Protein 3WVT (pdb70)

Structure (mmCIF, N/CA/C/O backbone):
data_3WVT
#
_entry.id   3WVT
#
_cell.length_a   81.139
_cell.length_b   81.139
_cell.length_c   42.274
_cell.angle_alpha   90.00
_cell.angle_beta   90.00
_cell.angle_gamma   90.00
#
_symmetry.space_group_name_H-M   'P 42 21 2'
#
loop_
_entity.id
_entity.type
_entity.pdbx_description
1 polymer ELR1
2 water water
#
loop_
_atom_site.group_PDB
_atom_site.id
_atom_site.type_symbol
_atom_site.label_atom_id
_atom_site.label_alt_id
_atom_site.label_comp_id
_atom_site.label_asym_id
_atom_site.label_entity_id
_atom_site.label_seq_id
_atom_site.pdbx_PDB_ins_code
_atom_site.Cartn_x
_atom_site.Cartn_y
_atom_site.Cartn_z
_atom_site.occupancy
_atom_site.B_iso_or_equiv
_atom_site.auth_seq_id
_atom_site.auth_comp_id
_atom_site.auth_asym_id
_atom_site.auth_atom_id
_atom_site.pdbx_PDB_model_num
ATOM 1 N N . PRO A 1 5 ? 11.702 -15.223 15.792 1.00 58.43 40 PRO A N 1
ATOM 2 C CA . PRO A 1 5 ? 12.057 -14.791 14.434 1.00 54.45 40 PRO A CA 1
ATOM 3 C C . PRO A 1 5 ? 13.057 -15.725 13.753 1.00 46.93 40 PRO A C 1
ATOM 4 O O . PRO A 1 5 ? 13.766 -16.484 14.418 1.00 57.18 40 PRO A O 1
ATOM 8 N N . GLN A 1 6 ? 13.106 -15.656 12.426 1.00 47.65 41 GLN A N 1
ATOM 9 C CA . GLN A 1 6 ? 14.046 -16.437 11.632 1.00 41.21 41 GLN A CA 1
ATOM 10 C C . GLN A 1 6 ? 15.485 -16.038 11.963 1.00 31.40 41 GLN A C 1
ATOM 11 O O . GLN A 1 6 ? 16.379 -16.887 12.045 1.00 36.52 41 GLN A O 1
ATOM 17 N N . CYS A 1 7 ? 15.702 -14.739 12.160 1.00 34.59 42 CYS A N 1
ATOM 18 C CA . CYS A 1 7 ? 17.045 -14.214 12.408 1.00 30.38 42 CYS A CA 1
ATOM 19 C C . CYS A 1 7 ? 17.092 -13.400 13.694 1.00 24.72 42 CYS A C 1
ATOM 20 O O . CYS A 1 7 ? 16.086 -12.820 14.106 1.00 33.09 42 CYS A O 1
ATOM 23 N N . LYS A 1 8 ? 18.263 -13.361 14.321 1.00 25.75 43 LYS A N 1
ATOM 24 C CA . LYS A 1 8 ? 18.481 -12.494 15.474 1.00 31.80 43 LYS A CA 1
ATOM 25 C C . LYS A 1 8 ? 18.596 -11.045 15.023 1.00 36.72 43 LYS A C 1
ATOM 26 O O . LYS A 1 8 ? 18.645 -10.764 13.822 1.00 26.92 43 LYS A O 1
ATOM 32 N N . GLU A 1 9 ? 18.650 -10.129 15.987 1.00 34.80 44 GLU A N 1
ATOM 33 C CA . GLU A 1 9 ? 18.560 -8.700 15.693 1.00 38.38 44 GLU A CA 1
ATOM 34 C C . GLU A 1 9 ? 19.642 -8.162 14.750 1.00 25.83 44 GLU A C 1
ATOM 35 O O . GLU A 1 9 ? 19.368 -7.284 13.939 1.00 29.90 44 GLU A O 1
ATOM 41 N N . GLU A 1 10 ? 20.855 -8.692 14.845 1.00 22.25 45 GLU A N 1
ATOM 42 C CA . GLU A 1 10 ? 21.966 -8.187 14.035 1.00 23.92 45 GLU A CA 1
ATOM 43 C C . GLU A 1 10 ? 21.906 -8.668 12.578 1.00 19.91 45 GLU A C 1
ATOM 44 O O . GLU A 1 10 ? 22.721 -8.251 11.745 1.00 18.71 45 GLU A O 1
ATOM 50 N N . GLU A 1 11 ? 20.939 -9.531 12.278 1.00 18.39 46 GLU A N 1
ATOM 51 C CA . GLU A 1 11 ? 20.790 -10.088 10.932 1.00 16.28 46 GLU A CA 1
ATOM 52 C C . GLU A 1 11 ? 19.395 -9.858 10.394 1.00 14.48 46 GLU A C 1
ATOM 53 O O . GLU A 1 11 ? 18.476 -9.508 11.146 1.00 17.87 46 GLU A O 1
ATOM 59 N N . TYR A 1 12 ? 19.220 -10.049 9.087 1.00 14.80 47 TYR A N 1
ATOM 60 C CA . TYR A 1 12 ? 17.909 -9.864 8.471 1.00 15.02 47 TYR A CA 1
ATOM 61 C C . TYR A 1 12 ? 17.651 -11.010 7.489 1.00 14.76 47 TYR A C 1
ATOM 62 O O . TYR A 1 12 ? 18.594 -11.579 6.938 1.00 12.94 47 TYR A O 1
ATOM 71 N N . PRO A 1 13 ? 16.380 -11.379 7.290 1.00 15.56 48 PRO A N 1
ATOM 72 C CA . PRO A 1 13 ? 16.094 -12.542 6.434 1.00 13.91 48 PRO A CA 1
ATOM 73 C C . PRO A 1 13 ? 16.184 -12.229 4.949 1.00 14.55 48 PRO A C 1
ATOM 74 O O . PRO A 1 13 ? 15.730 -11.172 4.495 1.00 18.28 48 PRO A O 1
ATOM 78 N N . VAL A 1 14 ? 16.793 -13.148 4.204 1.00 13.28 49 VAL A N 1
ATOM 79 C CA . VAL A 1 14 ? 16.850 -13.078 2.753 1.00 12.94 49 VAL A CA 1
ATOM 80 C C . VAL A 1 14 ? 16.426 -14.453 2.279 1.00 13.25 49 VAL A C 1
ATOM 81 O O . VAL A 1 14 ? 17.222 -15.389 2.294 1.00 15.10 49 VAL A O 1
ATOM 85 N N . GLY A 1 15 ? 15.171 -14.600 1.879 1.00 13.75 50 GLY A N 1
ATOM 86 C CA . GLY A 1 15 ? 14.680 -15.933 1.590 1.00 14.54 50 GLY A CA 1
ATOM 87 C C . GLY A 1 15 ? 14.784 -16.787 2.835 1.00 14.53 50 GLY A C 1
ATOM 88 O O . GLY A 1 15 ? 14.361 -16.367 3.913 1.00 19.39 50 GLY A O 1
ATOM 89 N N . THR A 1 16 ? 15.368 -17.974 2.697 1.00 14.74 51 THR A N 1
ATOM 90 C CA . THR A 1 16 ? 15.453 -18.896 3.824 1.00 15.73 51 THR A CA 1
ATOM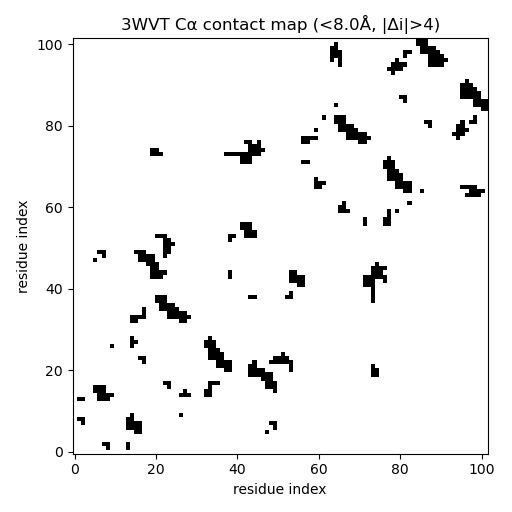 91 C C . THR A 1 16 ? 16.758 -18.769 4.603 1.00 18.66 51 THR A C 1
ATOM 92 O O . THR A 1 16 ? 17.029 -19.579 5.502 1.00 21.49 51 THR A O 1
ATOM 96 N N . GLU A 1 17 ? 17.566 -17.761 4.265 1.00 14.46 52 GLU A N 1
ATOM 97 C CA . GLU A 1 17 ? 18.825 -17.540 4.978 1.00 13.46 52 GLU A CA 1
ATOM 98 C C . GLU A 1 17 ? 18.748 -16.253 5.798 1.00 13.59 52 GLU A C 1
ATOM 99 O O . GLU A 1 17 ? 17.808 -15.460 5.651 1.00 14.41 52 GLU A O 1
ATOM 105 N N . CYS A 1 18 ? 19.738 -16.070 6.670 1.00 13.29 53 CYS A N 1
ATOM 106 C CA . CYS A 1 18 ? 19.917 -14.816 7.404 1.00 13.64 53 CYS A CA 1
ATOM 107 C C . CYS A 1 18 ? 21.207 -14.167 6.942 1.00 12.81 53 CYS A C 1
ATOM 108 O O . CYS A 1 18 ? 22.188 -14.852 6.675 1.00 13.08 53 CYS A O 1
ATOM 111 N N . CYS A 1 19 ? 21.195 -12.839 6.832 1.00 13.15 54 CYS A N 1
ATOM 112 C CA . CYS A 1 19 ? 22.377 -12.083 6.413 1.00 14.24 54 CYS A CA 1
ATOM 113 C C . CYS A 1 19 ? 22.701 -10.976 7.398 1.00 13.80 54 CYS A C 1
ATOM 114 O O . CYS A 1 19 ? 21.800 -10.413 8.006 1.00 14.00 54 CYS A O 1
ATOM 117 N N . PRO A 1 20 ? 23.991 -10.644 7.540 1.00 14.30 55 PRO A N 1
ATOM 118 C CA . PRO A 1 20 ? 24.339 -9.535 8.439 1.00 12.41 55 PRO A CA 1
ATOM 119 C C . PRO A 1 20 ? 23.760 -8.222 7.952 1.00 16.01 55 PRO A C 1
ATOM 120 O O . PRO A 1 20 ? 23.801 -7.929 6.756 1.00 13.68 55 PRO A O 1
ATOM 124 N N . LYS A 1 21 ? 23.214 -7.444 8.873 1.00 13.83 56 LYS A N 1
ATOM 125 C CA . LYS A 1 21 ? 22.719 -6.114 8.536 1.00 12.60 56 LYS A CA 1
ATOM 126 C C . LYS A 1 21 ? 23.865 -5.154 8.270 1.00 14.06 56 LYS A C 1
ATOM 127 O O . LYS A 1 21 ? 24.998 -5.358 8.726 1.00 17.82 56 LYS A O 1
ATOM 133 N N . CYS A 1 22 ? 23.552 -4.091 7.533 1.00 12.42 57 CYS A N 1
ATOM 134 C CA . CYS A 1 22 ? 24.507 -3.008 7.310 1.00 15.15 57 CYS A CA 1
ATOM 135 C C . CYS A 1 22 ? 24.403 -2.017 8.465 1.00 13.65 57 CYS A C 1
ATOM 136 O O . CYS A 1 22 ? 23.374 -1.933 9.133 1.00 14.84 57 CYS A O 1
ATOM 139 N N . SER A 1 23 ? 25.477 -1.278 8.690 1.00 15.57 58 SER A N 1
ATOM 140 C CA . SER A 1 23 ? 25.543 -0.310 9.785 1.00 15.83 58 SER A CA 1
ATOM 141 C C . SER A 1 23 ? 24.726 0.936 9.477 1.00 18.24 58 SER A C 1
ATOM 142 O O . SER A 1 23 ? 24.408 1.191 8.317 1.00 16.44 58 SER A O 1
ATOM 145 N N . PRO A 1 24 ? 24.380 1.715 10.517 1.00 15.89 59 PRO A N 1
ATOM 146 C CA . PRO A 1 24 ? 23.762 3.022 10.245 1.00 13.90 59 PRO A CA 1
ATOM 147 C C . PRO A 1 24 ? 24.619 3.848 9.284 1.00 14.60 59 PRO A C 1
ATOM 148 O O . PRO A 1 24 ? 25.850 3.848 9.383 1.00 16.73 59 PRO A O 1
ATOM 152 N N . GLY A 1 25 ? 23.964 4.547 8.354 1.00 13.38 60 GLY A N 1
ATOM 153 C CA . GLY A 1 25 ? 24.655 5.295 7.319 1.00 14.77 60 GLY A CA 1
ATOM 154 C C . GLY A 1 25 ? 24.923 4.498 6.055 1.00 12.68 60 GLY A C 1
ATOM 155 O O . GLY A 1 25 ? 25.492 5.022 5.083 1.00 14.58 60 GLY A O 1
ATOM 156 N N . TYR A 1 26 ? 24.516 3.227 6.077 1.00 14.79 61 TYR A N 1
ATOM 157 C CA . TYR A 1 26 ? 24.760 2.316 4.962 1.00 12.99 61 TYR A CA 1
ATOM 158 C C . TYR A 1 26 ? 23.475 1.580 4.584 1.00 11.56 61 TYR A C 1
ATOM 159 O O . TYR A 1 26 ? 22.492 1.613 5.318 1.00 12.66 61 TYR A O 1
ATOM 168 N N . ARG A 1 27 ? 23.487 0.938 3.420 1.00 11.55 62 ARG A N 1
ATOM 169 C CA . ARG A 1 27 ? 22.378 0.088 2.994 1.00 12.16 62 ARG A CA 1
ATOM 170 C C . ARG A 1 27 ? 22.950 -1.082 2.208 1.00 12.75 62 ARG A C 1
ATOM 171 O O . ARG A 1 27 ? 24.132 -1.082 1.844 1.00 12.30 62 ARG A O 1
ATOM 179 N N . VAL A 1 28 ? 22.107 -2.076 1.950 1.00 11.57 63 VAL A N 1
ATOM 180 C CA . VAL A 1 28 ? 22.535 -3.291 1.275 1.00 11.83 63 VAL A CA 1
ATOM 181 C C . VAL A 1 28 ? 22.675 -3.101 -0.231 1.00 11.82 63 VAL A C 1
ATOM 182 O O . VAL A 1 28 ? 21.702 -2.722 -0.913 1.00 13.43 63 VAL A O 1
ATOM 186 N N . LYS A 1 29 ? 23.870 -3.396 -0.738 1.00 13.69 64 LYS A N 1
ATOM 187 C CA . LYS A 1 29 ? 24.107 -3.431 -2.175 1.00 14.05 64 LYS A CA 1
ATOM 188 C C . LYS A 1 29 ? 23.912 -4.846 -2.722 1.00 15.86 64 LYS A C 1
ATOM 189 O O . LYS A 1 29 ? 23.340 -5.030 -3.801 1.00 20.40 64 LYS A O 1
ATOM 195 N N . GLN A 1 30 ? 24.366 -5.845 -1.968 1.00 14.74 65 GLN A N 1
ATOM 196 C CA . GLN A 1 30 ? 24.278 -7.233 -2.409 1.00 16.94 65 GLN A CA 1
ATOM 197 C C . GLN A 1 30 ? 24.026 -8.095 -1.188 1.00 14.06 65 GLN A C 1
ATOM 198 O O . GLN A 1 30 ? 24.726 -7.963 -0.178 1.00 14.33 65 GLN A O 1
ATOM 204 N N . ALA A 1 31 ? 23.019 -8.959 -1.281 1.00 14.46 66 ALA A N 1
ATOM 205 C CA . ALA A 1 31 ? 22.706 -9.907 -0.210 1.00 14.74 66 ALA A CA 1
ATOM 206 C C . ALA A 1 31 ? 23.846 -10.888 0.015 1.00 14.89 66 ALA A C 1
ATOM 207 O O . ALA A 1 31 ? 24.669 -11.133 -0.874 1.00 15.61 66 ALA A O 1
ATOM 209 N N . CYS A 1 32 ? 23.892 -11.460 1.214 1.00 13.92 67 CYS A N 1
ATOM 210 C CA . CYS A 1 32 ? 24.916 -12.446 1.521 1.00 13.02 67 CYS A CA 1
ATOM 211 C C . CYS A 1 32 ? 24.638 -13.791 0.836 1.00 15.03 67 CYS A C 1
ATOM 212 O O . CYS A 1 32 ? 23.535 -14.063 0.356 1.00 17.55 67 CYS A O 1
ATOM 215 N N . GLY A 1 33 ? 25.669 -14.617 0.788 1.00 15.88 68 GLY A N 1
ATOM 216 C CA . GLY A 1 33 ? 25.558 -15.978 0.283 1.00 19.40 68 GLY A CA 1
ATOM 217 C C . GLY A 1 33 ? 26.622 -16.795 0.979 1.00 17.92 68 GLY A C 1
ATOM 218 O O . GLY A 1 33 ? 27.299 -16.293 1.873 1.00 19.63 68 GLY A O 1
ATOM 219 N N . GLU A 1 34 ? 26.792 -18.055 0.596 1.00 25.27 69 GLU A N 1
ATOM 220 C CA . GLU A 1 34 ? 27.786 -18.858 1.297 1.00 22.48 69 GLU A CA 1
ATOM 221 C C . GLU A 1 34 ? 29.186 -18.257 1.221 1.00 22.97 69 GLU A C 1
ATOM 222 O O . GLU A 1 34 ? 29.922 -18.246 2.214 1.00 28.52 69 GLU A O 1
ATOM 228 N N . LEU A 1 35 ? 29.552 -17.727 0.056 1.00 18.88 70 LEU A N 1
ATOM 229 C CA . LEU A 1 35 ? 30.921 -17.256 -0.140 1.00 18.48 70 LEU A CA 1
ATOM 230 C C . LEU A 1 35 ? 31.174 -15.785 0.189 1.00 16.37 70 LEU A C 1
ATOM 231 O O . LEU A 1 35 ? 32.326 -15.382 0.316 1.00 20.19 70 LEU A O 1
ATOM 236 N N . THR A 1 36 ? 30.119 -14.984 0.322 1.00 17.26 71 THR A N 1
ATOM 237 C CA . THR A 1 36 ? 30.306 -13.551 0.585 1.00 15.95 71 THR A CA 1
ATOM 238 C C . THR A 1 36 ? 29.293 -13.009 1.589 1.00 14.44 71 THR A C 1
ATOM 239 O O . THR A 1 36 ? 28.100 -13.296 1.492 1.00 15.16 71 THR A O 1
ATOM 243 N N . GLY A 1 37 ? 29.760 -12.210 2.546 1.00 14.17 72 GLY A N 1
ATOM 244 C CA . GLY A 1 37 ? 28.849 -11.519 3.444 1.00 11.42 72 GLY A CA 1
ATOM 245 C C . GLY A 1 37 ? 28.138 -10.392 2.723 1.00 11.00 72 GLY A C 1
ATOM 246 O O . GLY A 1 37 ? 28.461 -10.064 1.577 1.00 14.40 72 GLY A O 1
ATOM 247 N N . THR A 1 38 ? 27.158 -9.808 3.399 1.00 11.05 73 THR A N 1
ATOM 248 C CA . THR A 1 38 ? 26.418 -8.663 2.880 1.00 11.29 73 THR A CA 1
ATOM 249 C C . THR A 1 38 ? 27.393 -7.603 2.3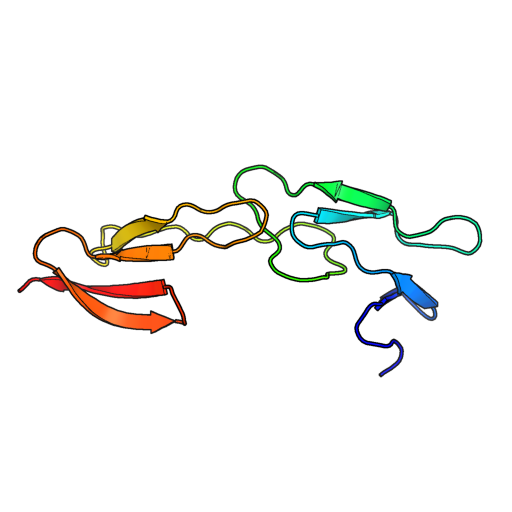86 1.00 11.91 73 THR A C 1
ATOM 250 O O . THR A 1 38 ? 28.378 -7.295 3.056 1.00 14.28 73 THR A O 1
ATOM 254 N N . VAL A 1 39 ? 27.134 -7.066 1.194 1.00 12.74 74 VAL A N 1
ATOM 255 C CA . VAL A 1 39 ? 27.913 -5.929 0.702 1.00 14.44 74 VAL A CA 1
ATOM 256 C C . VAL A 1 39 ? 27.107 -4.678 0.987 1.00 11.63 74 VAL A C 1
ATOM 257 O O . VAL A 1 39 ? 25.938 -4.589 0.595 1.00 14.58 74 VAL A O 1
ATOM 261 N N . CYS A 1 40 ? 27.732 -3.736 1.688 1.00 13.65 75 CYS A N 1
ATOM 262 C CA . CYS A 1 40 ? 27.057 -2.521 2.141 1.00 13.77 75 CYS A CA 1
ATOM 263 C C . CYS A 1 40 ? 27.698 -1.308 1.487 1.00 15.29 75 CYS A C 1
ATOM 264 O O . CYS A 1 40 ? 28.914 -1.269 1.294 1.00 17.54 75 CYS A O 1
ATOM 267 N N . VAL A 1 41 ? 26.880 -0.315 1.145 1.00 11.95 76 VAL A N 1
ATOM 268 C CA . VAL A 1 41 ? 27.388 0.929 0.560 1.00 14.85 76 VAL A CA 1
ATOM 269 C C . VAL A 1 41 ? 26.777 2.115 1.311 1.00 13.70 76 VAL A C 1
ATOM 270 O O . VAL A 1 41 ? 25.722 1.992 1.909 1.00 13.22 76 VAL A O 1
ATOM 274 N N . PRO A 1 42 ? 27.436 3.281 1.285 1.00 13.33 77 PRO A N 1
ATOM 275 C CA . PRO A 1 42 ? 26.872 4.422 2.013 1.00 12.28 77 PRO A CA 1
ATOM 276 C C . PRO A 1 42 ? 25.529 4.887 1.468 1.00 14.81 77 PRO A C 1
ATOM 277 O O . PRO A 1 42 ? 25.261 4.745 0.266 1.00 16.24 77 PRO A O 1
ATOM 281 N N . CYS A 1 43 ? 24.697 5.430 2.350 1.00 13.97 78 CYS A N 1
ATOM 282 C CA . CYS A 1 43 ? 23.477 6.128 1.943 1.00 16.34 78 CYS A CA 1
ATOM 283 C C . CYS A 1 43 ? 23.788 7.211 0.914 1.00 16.71 78 CYS A C 1
ATOM 284 O O . CYS A 1 43 ? 24.842 7.840 0.960 1.00 18.35 78 CYS A O 1
ATOM 287 N N . ALA A 1 44 ? 22.866 7.404 -0.019 1.00 14.51 79 ALA A N 1
ATOM 288 C CA . ALA A 1 44 ? 22.961 8.508 -0.969 1.00 14.28 79 ALA A CA 1
ATOM 289 C C . ALA A 1 44 ? 22.855 9.823 -0.213 1.00 16.29 79 ALA A C 1
ATOM 290 O O . ALA A 1 44 ? 22.282 9.868 0.876 1.00 16.23 79 ALA A O 1
ATOM 292 N N . PRO A 1 45 ? 23.421 10.903 -0.778 1.00 15.75 80 PRO A N 1
ATOM 293 C CA . PRO A 1 45 ? 23.169 12.198 -0.143 1.00 18.54 80 PRO A CA 1
ATOM 294 C C . PRO A 1 45 ? 21.670 12.447 -0.027 1.00 15.14 80 PRO A C 1
ATOM 295 O O . PRO A 1 45 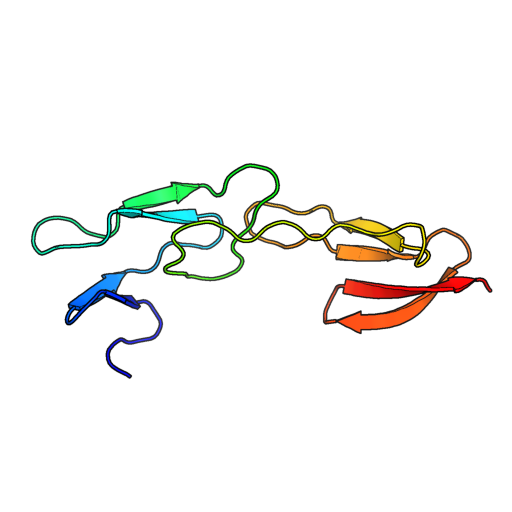? 20.906 12.026 -0.903 1.00 15.59 80 PRO A O 1
ATOM 299 N N . ARG A 1 46 ? 21.259 13.121 1.049 1.00 16.26 81 ARG A N 1
ATOM 300 C CA . ARG A 1 46 ? 19.852 13.420 1.325 1.00 15.83 81 ARG A CA 1
ATOM 301 C C . ARG A 1 46 ? 19.038 12.182 1.695 1.00 16.00 81 ARG A C 1
ATOM 302 O O . ARG A 1 46 ? 17.804 12.209 1.644 1.00 14.74 81 ARG A O 1
ATOM 310 N N . THR A 1 47 ? 19.732 11.107 2.083 1.00 13.53 82 THR A N 1
ATOM 311 C CA . THR A 1 47 ? 19.064 9.929 2.641 1.00 12.87 82 THR A CA 1
ATOM 312 C C . THR A 1 47 ? 19.800 9.488 3.911 1.00 11.70 82 THR A C 1
ATOM 313 O O . THR A 1 47 ? 20.938 9.914 4.151 1.00 14.58 82 THR A O 1
ATOM 317 N N . PHE A 1 48 ? 19.158 8.638 4.717 1.00 14.25 83 PHE A N 1
ATOM 318 C CA . PHE A 1 48 ? 19.751 8.229 5.993 1.00 14.38 83 PHE A CA 1
ATOM 319 C C . PHE A 1 48 ? 19.332 6.819 6.390 1.00 15.33 83 PHE A C 1
ATOM 320 O O . PHE A 1 48 ? 18.311 6.301 5.923 1.00 15.20 83 PHE A O 1
ATOM 328 N N . SER A 1 49 ? 20.121 6.207 7.264 1.00 15.29 84 SER A N 1
ATOM 329 C CA . SER A 1 49 ? 19.682 4.997 7.940 1.00 15.71 84 SER A CA 1
ATOM 330 C C . SER A 1 49 ? 20.184 5.104 9.369 1.00 12.52 84 SER A C 1
ATOM 331 O O . SER A 1 49 ? 21.384 5.237 9.597 1.00 15.12 84 SER A O 1
ATOM 334 N N . ALA A 1 50 ? 19.261 5.073 10.325 1.00 14.70 85 ALA A N 1
ATOM 335 C CA . ALA A 1 50 ? 19.625 5.358 11.715 1.00 18.80 85 ALA A CA 1
ATOM 336 C C . ALA A 1 50 ? 20.011 4.121 12.500 1.00 23.45 85 ALA A C 1
ATOM 337 O O . ALA A 1 50 ? 20.589 4.223 13.583 1.00 21.31 85 ALA A O 1
ATOM 339 N N . HIS A 1 51 ? 19.708 2.950 11.950 1.00 18.66 86 HIS A N 1
ATOM 340 C CA . HIS A 1 51 ? 19.931 1.710 12.679 1.00 16.59 86 HIS A CA 1
ATOM 341 C C . HIS A 1 51 ? 20.577 0.682 11.782 1.00 21.09 86 HIS A C 1
ATOM 342 O O . HIS A 1 51 ? 20.640 0.874 10.570 1.00 19.28 86 HIS A O 1
ATOM 349 N N . LEU A 1 52 ? 21.069 -0.401 12.383 1.00 19.62 87 LEU A N 1
ATOM 350 C CA . LEU A 1 52 ? 21.444 -1.586 11.616 1.00 16.98 87 LEU A CA 1
ATOM 351 C C . LEU A 1 52 ? 20.253 -1.931 10.743 1.00 14.72 87 LEU A C 1
ATOM 352 O O . LEU A 1 52 ? 19.101 -1.902 11.197 1.00 17.39 87 LEU A O 1
ATOM 357 N N . ASN A 1 53 ? 20.501 -2.246 9.477 1.00 15.93 88 ASN A N 1
ATOM 358 C CA . ASN A 1 53 ? 19.375 -2.408 8.575 1.00 15.77 88 ASN A CA 1
ATOM 359 C C . ASN A 1 53 ? 19.670 -3.352 7.423 1.00 13.80 88 ASN A C 1
ATOM 360 O O . ASN A 1 53 ? 20.834 -3.616 7.101 1.00 16.43 88 ASN A O 1
ATOM 365 N N . GLY A 1 54 ? 18.606 -3.845 6.799 1.00 15.32 89 GLY A N 1
ATOM 366 C CA . GLY A 1 54 ? 18.749 -4.650 5.601 1.00 13.81 89 GLY A CA 1
ATOM 367 C C . GLY A 1 54 ? 18.063 -3.982 4.430 1.00 14.61 89 GLY A C 1
ATOM 368 O O . GLY A 1 54 ? 17.519 -4.661 3.548 1.00 19.07 89 GLY A O 1
ATOM 369 N N . LEU A 1 55 ? 18.093 -2.649 4.426 1.00 16.01 90 LEU A N 1
ATOM 370 C CA . LEU A 1 55 ? 17.423 -1.837 3.408 1.00 17.94 90 LEU A CA 1
ATOM 371 C C . LEU A 1 55 ? 18.140 -1.885 2.067 1.00 13.54 90 LEU A C 1
ATOM 372 O O . LEU A 1 55 ? 19.361 -1.855 2.024 1.00 15.54 90 LEU A O 1
ATOM 377 N N . SER A 1 56 ? 17.386 -1.919 0.967 1.00 16.54 91 SER A N 1
ATOM 378 C CA . SER A 1 56 ? 18.008 -1.832 -0.358 1.00 15.37 91 SER A CA 1
ATOM 379 C C . SER A 1 56 ? 18.286 -0.387 -0.781 1.00 15.02 91 SER A C 1
ATOM 380 O O . SER A 1 56 ? 19.014 -0.141 -1.754 1.00 17.32 91 SER A O 1
ATOM 383 N N . LYS A 1 57 ? 17.709 0.554 -0.035 1.00 15.53 92 LYS A N 1
ATOM 384 C CA . LYS A 1 57 ? 17.859 1.988 -0.265 1.00 18.98 92 LYS A CA 1
ATOM 385 C C . LYS A 1 57 ? 17.810 2.638 1.104 1.00 17.49 92 LYS A C 1
ATOM 386 O O . LYS A 1 57 ? 17.053 2.199 1.960 1.00 19.01 92 LYS A O 1
ATOM 392 N N . CYS A 1 58 ? 18.568 3.706 1.322 1.00 14.52 93 CYS A N 1
ATOM 393 C CA . CYS A 1 58 ? 18.358 4.466 2.560 1.00 15.91 93 CYS A CA 1
ATOM 394 C C . CYS A 1 58 ? 17.053 5.258 2.501 1.00 15.95 93 CYS A C 1
ATOM 395 O O . CYS A 1 58 ? 16.450 5.390 1.436 1.00 17.22 93 CYS A O 1
ATOM 398 N N . LEU A 1 59 ? 16.606 5.737 3.657 1.00 11.89 94 LEU A N 1
ATOM 399 C CA . LEU A 1 59 ? 15.335 6.439 3.776 1.00 14.05 94 LEU A CA 1
ATOM 400 C C . LEU A 1 59 ? 15.507 7.903 3.405 1.00 14.71 94 LEU A C 1
ATOM 401 O O . LEU A 1 59 ? 16.517 8.513 3.737 1.00 14.02 94 LEU A O 1
ATOM 406 N N . PRO A 1 60 ? 14.510 8.483 2.727 1.00 14.63 95 PRO A N 1
ATOM 407 C CA . PRO A 1 60 ? 14.627 9.898 2.355 1.00 16.36 95 PRO A CA 1
ATOM 408 C C . PRO A 1 60 ? 14.599 10.824 3.574 1.00 16.64 95 PRO A C 1
ATOM 409 O O . PRO A 1 60 ? 13.809 10.605 4.489 1.00 16.95 95 PRO A O 1
ATOM 413 N N . CYS A 1 61 ? 15.450 11.843 3.584 1.00 15.80 96 CYS A N 1
ATOM 414 C CA . CYS A 1 61 ? 15.393 12.854 4.644 1.00 14.26 96 CYS A CA 1
ATOM 415 C C . CYS A 1 61 ? 14.090 13.633 4.551 1.00 14.92 96 CYS A C 1
ATOM 416 O O . CYS A 1 61 ? 13.699 14.047 3.459 1.00 17.14 96 CYS A O 1
ATOM 419 N N . ARG A 1 62 ? 13.425 13.862 5.685 1.00 14.73 97 ARG A N 1
ATOM 420 C CA . ARG A 1 62 ? 12.166 14.611 5.674 1.00 12.70 97 ARG A CA 1
ATOM 421 C C . ARG A 1 62 ? 12.398 16.072 5.329 1.00 16.21 97 ARG A C 1
ATOM 422 O O . ARG A 1 62 ? 13.447 16.634 5.642 1.00 15.36 97 ARG A O 1
ATOM 430 N N . PRO A 1 63 ? 11.419 16.702 4.670 1.00 16.92 98 PRO A N 1
ATOM 431 C CA . PRO A 1 63 ? 11.502 18.154 4.505 1.00 17.54 98 PRO A CA 1
ATOM 432 C C . PRO A 1 63 ? 10.991 18.856 5.761 1.00 13.27 98 PRO A C 1
ATOM 433 O O . PRO A 1 63 ? 10.424 18.202 6.646 1.00 16.80 98 PRO A O 1
ATOM 437 N N . CYS A 1 64 ? 11.204 20.166 5.849 1.00 17.02 99 CYS A N 1
ATOM 438 C CA . CYS A 1 64 ? 10.601 20.969 6.907 1.00 16.58 99 CYS A CA 1
ATOM 439 C C . CYS A 1 64 ? 9.785 22.067 6.234 1.00 13.90 99 CYS A C 1
ATOM 440 O O . CYS A 1 64 ? 10.336 22.981 5.633 1.00 17.35 99 CYS A O 1
ATOM 443 N N . ASP A 1 65 ? 8.464 21.957 6.322 1.00 13.98 100 ASP A N 1
ATOM 444 C CA . ASP A 1 65 ? 7.581 22.789 5.516 1.00 14.72 100 ASP A CA 1
ATOM 445 C C . ASP A 1 65 ? 7.289 24.123 6.195 1.00 14.09 100 ASP A C 1
ATOM 446 O O . ASP A 1 65 ? 6.700 24.144 7.273 1.00 15.27 100 ASP A O 1
ATOM 451 N N . PRO A 1 66 ? 7.695 25.238 5.565 1.00 15.92 101 PRO A N 1
ATOM 452 C CA . PRO A 1 66 ? 7.431 26.584 6.082 1.00 15.65 101 PRO A CA 1
ATOM 453 C C . PRO A 1 66 ? 5.941 26.856 6.236 1.00 18.48 101 PRO A C 1
ATOM 454 O O . PRO A 1 66 ? 5.565 27.683 7.059 1.00 19.95 101 PRO A O 1
ATOM 458 N N . ALA A 1 67 ? 5.106 26.163 5.464 1.00 21.10 102 ALA A N 1
ATOM 459 C CA . ALA A 1 67 ? 3.656 26.352 5.551 1.00 18.94 102 ALA A CA 1
ATOM 460 C C . ALA A 1 67 ? 3.112 25.862 6.887 1.00 21.65 102 ALA A C 1
ATOM 461 O O . ALA A 1 67 ? 2.002 26.226 7.288 1.00 23.47 102 ALA A O 1
ATOM 463 N N . MET A 1 68 ? 3.897 25.029 7.563 1.00 18.54 103 MET A N 1
ATOM 464 C CA . MET A 1 68 ? 3.564 24.525 8.888 1.00 18.46 103 MET A CA 1
ATOM 465 C C . MET A 1 68 ? 4.404 25.245 9.953 1.00 16.61 103 MET A C 1
ATOM 466 O O . MET A 1 68 ? 4.461 24.801 11.103 1.00 21.05 103 MET A O 1
ATOM 471 N N . GLY A 1 69 ? 5.063 26.335 9.556 1.00 15.68 104 GLY A N 1
ATOM 472 C CA . GLY A 1 69 ? 5.859 27.144 10.468 1.00 16.71 104 GLY A CA 1
ATOM 473 C C . GLY A 1 69 ? 7.209 26.526 10.778 1.00 19.98 104 GLY A C 1
ATOM 474 O O . GLY A 1 69 ? 7.866 26.908 11.751 1.00 17.09 104 GLY A O 1
ATOM 475 N N . LEU A 1 70 ? 7.642 25.587 9.942 1.00 14.67 105 LEU A N 1
ATOM 476 C CA . LEU A 1 70 ? 8.856 24.830 10.244 1.00 12.73 105 LEU A CA 1
ATOM 477 C C . LEU A 1 70 ? 10.100 25.328 9.544 1.00 17.47 105 LEU A C 1
ATOM 478 O O . LEU A 1 70 ? 10.039 25.884 8.444 1.00 19.72 105 LEU A O 1
ATOM 483 N N . VAL A 1 71 ? 11.242 25.098 10.194 1.00 14.38 106 VAL A N 1
ATOM 484 C CA . VAL A 1 71 ? 12.560 25.368 9.634 1.00 15.79 106 VAL A CA 1
ATOM 485 C C . VAL A 1 71 ? 13.440 24.178 10.024 1.00 12.97 106 VAL A C 1
ATOM 486 O O . VAL A 1 71 ? 13.041 23.367 10.860 1.00 16.37 106 VAL A O 1
ATOM 490 N N . ILE A 1 72 ? 14.630 24.082 9.437 1.00 14.82 107 ILE A N 1
ATOM 491 C CA . ILE A 1 72 ? 15.573 23.024 9.814 1.00 12.11 107 ILE A CA 1
ATOM 492 C C . ILE A 1 72 ? 16.266 23.393 11.121 1.00 15.49 107 ILE A C 1
ATOM 493 O O . ILE A 1 72 ? 16.827 24.487 11.244 1.00 21.25 107 ILE A O 1
ATOM 498 N N . ARG A 1 73 ? 16.216 22.491 12.098 1.00 12.15 108 ARG A N 1
ATOM 499 C CA . ARG A 1 73 ? 16.922 22.696 13.360 1.00 13.50 108 ARG A CA 1
ATOM 500 C C . ARG A 1 73 ? 18.218 21.890 13.396 1.00 15.29 108 ARG A C 1
ATOM 501 O O . ARG A 1 73 ? 19.248 22.375 13.859 1.00 14.50 108 ARG A O 1
ATOM 509 N N . ARG A 1 74 ? 18.186 20.652 12.898 1.00 14.85 109 ARG A N 1
ATOM 510 C CA . ARG A 1 74 ? 19.434 19.951 12.632 1.00 15.61 109 ARG A CA 1
ATOM 511 C C . ARG A 1 74 ? 19.281 19.269 11.291 1.00 12.77 109 ARG A C 1
ATOM 512 O O . ARG A 1 74 ? 18.275 18.592 11.066 1.00 15.71 109 ARG A O 1
ATOM 520 N N . ASP A 1 75 ? 20.235 19.465 10.383 1.00 15.43 110 ASP A N 1
ATOM 521 C CA . ASP A 1 75 ? 20.032 18.913 9.053 1.00 15.98 110 ASP A CA 1
ATOM 522 C C . ASP A 1 75 ? 20.207 17.408 9.096 1.00 16.57 110 ASP A C 1
ATOM 523 O O . ASP A 1 75 ? 20.762 16.841 10.044 1.00 19.59 110 ASP A O 1
ATOM 528 N N . CYS A 1 76 ? 19.676 16.779 8.067 1.00 16.58 111 CYS A N 1
ATOM 529 C CA . CYS A 1 76 ? 19.765 15.348 7.911 1.00 16.38 111 CYS A CA 1
ATOM 530 C C . CYS A 1 76 ? 21.223 14.969 7.713 1.00 16.60 111 CYS A C 1
ATOM 531 O O . CYS A 1 76 ? 22.004 15.736 7.141 1.00 18.61 111 CYS A O 1
ATOM 534 N N . SER A 1 77 ? 21.598 13.782 8.190 1.00 16.56 112 SER A N 1
ATOM 535 C CA . SER A 1 77 ? 22.939 13.248 7.965 1.00 15.62 112 SER A CA 1
ATOM 536 C C . SER A 1 77 ? 22.731 11.808 7.543 1.00 13.76 112 SER A C 1
ATOM 537 O O . SER A 1 77 ? 21.608 11.328 7.559 1.00 15.35 112 SER A O 1
ATOM 540 N N . SER A 1 78 ? 23.809 11.113 7.197 1.00 17.42 113 SER A N 1
ATOM 541 C CA . SER A 1 78 ? 23.671 9.731 6.736 1.00 18.42 113 SER A CA 1
ATOM 542 C C . SER A 1 78 ? 23.090 8.817 7.817 1.00 15.80 113 SER A C 1
ATOM 543 O O . SER A 1 78 ? 22.572 7.744 7.508 1.00 14.32 113 SER A O 1
ATOM 546 N N . THR A 1 79 ? 23.139 9.239 9.077 1.00 16.87 114 THR A N 1
ATOM 547 C CA . THR A 1 79 ? 22.617 8.409 10.165 1.00 17.35 114 THR A CA 1
ATOM 548 C C . THR A 1 79 ? 21.434 9.001 10.938 1.00 17.05 114 THR A C 1
ATOM 549 O O . THR A 1 79 ? 20.936 8.386 11.890 1.00 17.49 114 THR A O 1
ATOM 553 N N . GLU A 1 80 ? 20.954 10.179 10.534 1.00 16.22 115 GLU A N 1
ATOM 554 C CA . GLU A 1 80 ? 19.922 10.859 11.310 1.00 19.48 115 GLU A CA 1
ATOM 555 C C . GLU A 1 80 ? 18.980 11.632 10.391 1.00 13.88 115 GLU A C 1
ATOM 556 O O . GLU A 1 80 ? 19.446 12.386 9.534 1.00 15.79 115 GLU A O 1
ATOM 562 N N . ASN A 1 81 ? 17.672 11.456 10.568 1.00 14.61 116 ASN A N 1
ATOM 563 C CA . ASN A 1 81 ? 16.687 12.195 9.780 1.00 13.60 116 ASN A CA 1
ATOM 564 C C . ASN A 1 81 ? 16.749 13.671 10.150 1.00 16.76 116 ASN A C 1
ATOM 565 O O . ASN A 1 81 ? 17.173 14.024 11.251 1.00 15.75 116 ASN A O 1
ATOM 570 N N . THR A 1 82 ? 16.320 14.522 9.229 1.00 14.53 117 THR A N 1
ATOM 571 C CA . THR A 1 82 ? 16.198 15.955 9.506 1.00 14.69 117 THR A CA 1
ATOM 572 C C . THR A 1 82 ? 15.374 16.181 10.761 1.00 15.21 117 THR A C 1
ATOM 573 O O . THR A 1 82 ? 14.321 15.556 10.945 1.00 16.69 117 THR A O 1
ATOM 577 N N . GLU A 1 83 ? 15.820 17.106 11.610 1.00 13.15 118 GLU A N 1
ATOM 578 C CA . GLU A 1 83 ? 15.017 17.522 12.747 1.00 14.75 118 GLU A CA 1
ATOM 579 C C . GLU A 1 83 ? 14.498 18.931 12.484 1.00 14.02 118 GLU A C 1
ATOM 580 O O . GLU A 1 83 ? 15.278 19.863 12.305 1.00 14.93 118 GLU A O 1
ATOM 586 N N . CYS A 1 84 ? 13.181 19.065 12.418 1.00 15.34 119 CYS A N 1
ATOM 587 C CA . CYS A 1 84 ? 12.567 20.361 12.137 1.00 13.32 119 CYS A CA 1
ATOM 588 C C . CYS A 1 84 ? 12.262 21.077 13.432 1.00 17.41 119 CYS A C 1
ATOM 589 O O . CYS A 1 84 ? 11.851 20.452 14.415 1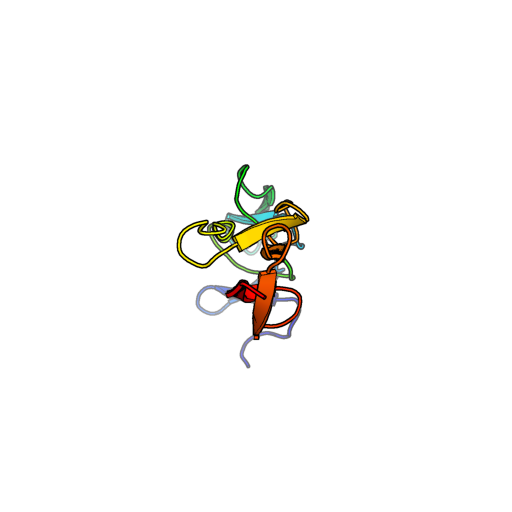.00 19.45 119 CYS A O 1
ATOM 592 N N . GLY A 1 85 ? 12.447 22.396 13.428 1.00 15.34 120 GLY A N 1
ATOM 593 C CA . GLY A 1 85 ? 12.041 23.241 14.539 1.00 17.13 120 GLY A CA 1
ATOM 594 C C . GLY A 1 85 ? 11.095 24.335 14.068 1.00 15.43 120 GLY A C 1
ATOM 595 O O . GLY A 1 85 ? 10.625 24.310 12.926 1.00 18.08 120 GLY A O 1
ATOM 596 N N . CYS A 1 86 ? 10.812 25.300 14.934 1.00 14.95 121 CYS A N 1
ATOM 597 C CA . CYS A 1 86 ? 9.872 26.361 14.580 1.00 15.61 121 CYS A CA 1
ATOM 598 C C . CYS A 1 86 ? 10.562 27.610 14.086 1.00 15.33 121 CYS A C 1
ATOM 599 O O . CYS A 1 86 ? 11.684 27.911 14.493 1.00 16.48 121 CYS A O 1
ATOM 602 N N . ASP A 1 87 ? 9.882 28.358 13.219 1.00 14.89 122 ASP A N 1
ATOM 603 C CA . ASP A 1 87 ? 10.399 29.654 12.789 1.00 15.24 122 ASP A CA 1
ATOM 604 C C . ASP A 1 87 ? 10.431 30.612 13.976 1.00 14.28 122 ASP A C 1
ATOM 605 O O . ASP A 1 87 ? 9.812 30.353 15.017 1.00 16.24 12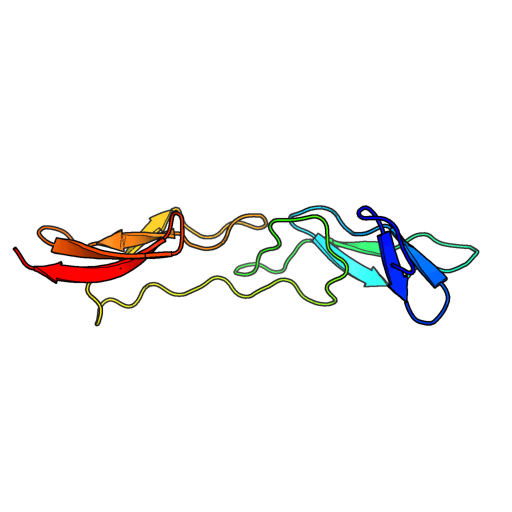2 ASP A O 1
ATOM 610 N N . GLN A 1 88 ? 11.156 31.714 13.823 1.00 16.26 123 GLN A N 1
ATOM 611 C CA . GLN A 1 88 ? 11.236 32.700 14.899 1.00 16.66 123 GLN A CA 1
ATOM 612 C C . GLN A 1 88 ? 9.848 33.130 15.349 1.00 17.85 123 GLN A C 1
ATOM 613 O O . GLN A 1 88 ? 8.928 33.253 14.537 1.00 19.17 123 GLN A O 1
ATOM 619 N N . GLY A 1 89 ? 9.689 33.326 16.654 1.00 16.40 124 GLY A N 1
ATOM 620 C CA . GLY A 1 89 ? 8.404 33.737 17.200 1.00 17.44 124 GLY A CA 1
ATOM 621 C C . GLY A 1 89 ? 7.283 32.716 17.108 1.00 20.49 124 GLY A C 1
ATOM 622 O O . GLY A 1 89 ? 6.115 33.064 17.311 1.00 25.44 124 GLY A O 1
ATOM 623 N N . HIS A 1 90 ? 7.630 31.465 16.803 1.00 16.61 125 HIS A N 1
ATOM 624 C CA . HIS A 1 90 ? 6.661 30.371 16.735 1.00 18.85 125 HIS A CA 1
ATOM 625 C C . HIS A 1 90 ? 6.967 29.313 17.799 1.00 19.15 125 HIS A C 1
ATOM 626 O O . HIS A 1 90 ? 8.073 29.273 18.335 1.00 19.94 125 HIS A O 1
ATOM 633 N N . PHE A 1 91 ? 6.001 28.448 18.101 1.00 17.81 126 PHE A N 1
ATOM 634 C CA . PHE A 1 91 ? 6.224 27.378 19.071 1.00 20.26 126 PHE A CA 1
ATOM 635 C C . PHE A 1 91 ? 5.577 26.094 18.579 1.00 21.30 126 PHE A C 1
ATOM 636 O O . PHE A 1 91 ? 4.624 26.132 17.789 1.00 23.31 126 PHE A O 1
ATOM 644 N N . CYS A 1 92 ? 6.097 24.961 19.041 1.00 18.08 127 CYS A N 1
ATOM 645 C CA . CYS A 1 92 ? 5.664 23.665 18.541 1.00 21.31 127 CYS A CA 1
ATOM 646 C C . CYS A 1 92 ? 4.372 23.205 19.197 1.00 35.06 127 CYS A C 1
ATOM 647 O O . CYS A 1 92 ? 4.231 23.276 20.416 1.00 29.92 127 CYS A O 1
ATOM 650 N N . VAL A 1 93 ? 3.432 22.730 18.384 1.00 30.32 128 VAL A N 1
ATOM 651 C CA . VAL A 1 93 ? 2.168 22.223 18.915 1.00 28.75 128 VAL A CA 1
ATOM 652 C C . VAL A 1 93 ? 2.012 20.703 18.755 1.00 41.78 128 VAL A C 1
ATOM 653 O O . VAL A 1 93 ? 1.014 20.136 19.202 1.00 44.93 128 VAL A O 1
ATOM 657 N N . SER A 1 94 ? 2.998 20.052 18.133 1.00 35.67 129 SER A N 1
ATOM 658 C CA . SER A 1 94 ? 3.035 18.584 18.043 1.00 35.51 129 SER A CA 1
ATOM 659 C C . SER A 1 94 ? 4.408 18.032 17.642 1.00 38.61 129 SER A C 1
ATOM 660 O O . SER A 1 94 ? 5.007 18.488 16.663 1.00 38.25 129 SER A O 1
ATOM 663 N N . GLU A 1 95 ? 4.904 17.057 18.408 1.00 35.69 130 GLU A N 1
ATOM 664 C CA . GLU A 1 95 ? 6.204 16.444 18.128 1.00 36.60 130 GLU A CA 1
ATOM 665 C C . GLU A 1 95 ? 6.104 14.996 17.682 1.00 42.43 130 GLU A C 1
ATOM 666 O O . GLU A 1 95 ? 5.084 14.329 17.873 1.00 46.32 130 GLU A O 1
ATOM 672 N N . LYS A 1 96 ? 7.198 14.539 17.082 1.00 42.30 131 LYS A N 1
ATOM 673 C CA . LYS A 1 96 ? 7.454 13.138 16.800 1.00 37.36 131 LYS A CA 1
ATOM 674 C C . LYS A 1 96 ? 8.919 12.941 17.175 1.00 39.32 131 LYS A C 1
ATOM 675 O O . LYS A 1 96 ? 9.810 13.140 16.349 1.00 41.03 131 LYS A O 1
ATOM 681 N N . GLY A 1 97 ? 9.175 12.599 18.434 1.00 32.45 132 GLY A N 1
ATOM 682 C CA . GLY A 1 97 ? 10.540 12.448 18.909 1.00 34.58 132 GLY A CA 1
ATOM 683 C C . GLY A 1 97 ? 11.276 13.775 18.989 1.00 39.31 132 GLY A C 1
ATOM 684 O O . GLY A 1 97 ? 10.782 14.712 19.613 1.00 37.70 132 GLY A O 1
ATOM 685 N N . ASP A 1 98 ? 12.449 13.845 18.355 1.00 36.88 133 ASP A N 1
ATOM 686 C CA . ASP A 1 98 ? 13.266 15.065 18.308 1.00 38.09 133 ASP A CA 1
ATOM 687 C C . ASP A 1 98 ? 12.746 16.067 17.281 1.00 37.64 133 ASP A C 1
ATOM 688 O O . ASP A 1 98 ? 13.390 17.090 17.027 1.00 41.21 133 ASP A O 1
ATOM 693 N N . ASP A 1 99 ? 11.596 15.772 16.682 1.00 29.49 134 ASP A N 1
ATOM 694 C CA . ASP A 1 99 ? 11.145 16.511 15.508 1.00 31.89 134 ASP A CA 1
ATOM 695 C C . ASP A 1 99 ? 9.817 17.230 15.739 1.00 30.44 134 ASP A C 1
ATOM 696 O O . ASP A 1 99 ? 8.871 16.646 16.267 1.00 33.52 134 ASP A O 1
ATOM 701 N N . CYS A 1 100 ? 9.742 18.502 15.358 1.00 22.94 135 CYS A N 1
ATOM 702 C CA . CYS A 1 100 ? 8.472 19.215 15.452 1.00 28.70 135 CYS A CA 1
ATOM 703 C C . CYS A 1 100 ? 7.672 19.039 14.170 1.00 23.22 135 CYS A C 1
ATOM 704 O O . CYS A 1 100 ? 8.207 19.191 13.073 1.00 19.49 135 CYS A O 1
ATOM 707 N N . VAL A 1 101 ? 6.386 18.736 14.316 1.00 26.38 136 VAL A N 1
ATOM 708 C CA . VAL A 1 101 ? 5.520 18.468 13.172 1.00 26.26 136 VAL A CA 1
ATOM 709 C C . VAL A 1 101 ? 4.729 19.703 12.723 1.00 34.11 136 VAL A C 1
ATOM 710 O O . VAL A 1 101 ? 4.500 19.915 11.521 1.00 28.99 136 VAL A O 1
ATOM 714 N N . GLU A 1 102 ? 4.321 20.527 13.681 1.00 25.67 137 GLU A N 1
ATOM 715 C CA . GLU A 1 102 ? 3.636 21.772 13.345 1.00 23.51 137 GLU A CA 1
ATOM 716 C C . GLU A 1 102 ? 3.898 22.840 14.392 1.00 21.23 137 GLU A C 1
ATOM 717 O O . GLU A 1 102 ? 3.997 22.534 15.576 1.00 23.58 137 GLU A O 1
ATOM 723 N N . CYS A 1 103 ? 4.015 24.087 13.942 1.00 24.80 138 CYS A N 1
ATOM 724 C CA . CYS A 1 103 ? 4.225 25.223 14.831 1.00 23.21 138 CYS A CA 1
ATOM 725 C C . CYS A 1 103 ? 3.096 26.229 14.673 1.00 27.08 138 CYS A C 1
ATOM 726 O O . CYS A 1 103 ? 2.409 26.253 13.649 1.00 32.98 138 CYS A O 1
ATOM 729 N N . GLN A 1 104 ? 2.905 27.058 15.692 1.00 26.11 139 GLN A N 1
ATOM 730 C CA . GLN A 1 104 ? 1.947 28.155 15.616 1.00 27.41 139 GLN A CA 1
ATOM 731 C C . GLN A 1 104 ? 2.635 29.441 16.057 1.00 26.90 139 GLN A C 1
ATOM 732 O O . GLN A 1 104 ? 3.577 29.400 16.842 1.00 26.66 139 GLN A O 1
ATOM 738 N N . PRO A 1 105 ? 2.179 30.591 15.544 1.00 29.60 140 PRO A N 1
ATOM 739 C CA . PRO A 1 105 ? 2.785 31.846 15.993 1.00 32.27 140 PRO A CA 1
ATOM 740 C C . PRO A 1 105 ? 2.339 32.213 17.406 1.00 37.06 140 PRO A C 1
ATOM 741 O O . PRO A 1 105 ? 1.259 31.789 17.821 1.00 39.38 140 PRO A O 1
ATOM 745 N N . HIS A 1 106 ? 3.178 32.960 18.127 1.00 38.98 141 HIS A N 1
ATOM 746 C CA . HIS A 1 106 ? 2.809 33.593 19.401 1.00 50.70 141 HIS A CA 1
ATOM 747 C C . HIS A 1 106 ? 3.974 34.411 19.941 1.00 46.67 141 HIS A C 1
ATOM 748 O O . HIS A 1 106 ? 4.988 33.851 20.356 1.00 52.14 141 HIS A O 1
#

Solvent-accessible surface area: 6833 Å² total; per-residue (Å²): 177,107,18,172,130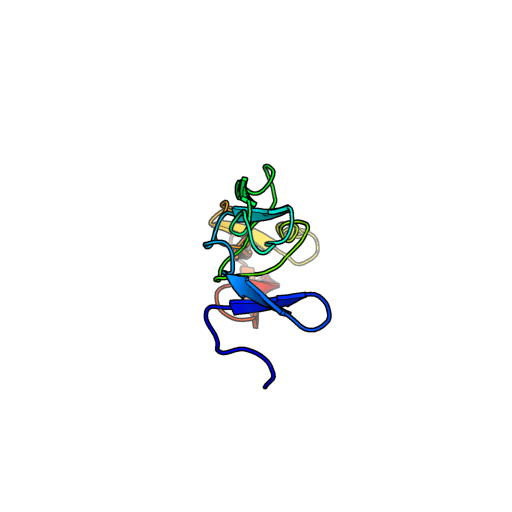,106,65,29,81,44,66,144,63,40,0,60,45,1,58,51,4,92,66,11,130,96,42,18,37,176,165,70,46,24,58,48,38,90,14,59,124,150,29,17,2,43,137,79,14,27,59,86,165,12,81,103,20,61,114,20,66,110,90,76,12,12,63,93,138,129,73,24,54,57,62,68,31,1,10,3,7,35,61,159,57,63,94,42,68,46,117,141,73,102,8,10,70,53,5,84,89,194

Organism: Equus caballus (NCBI:txid9796)

B-factor: mean 25.09, std 12.16, range [10.66, 71.31]

InterPro domains:
  IPR001368 TNFR/NGFR cysteine-rich region [PF00020] (78-119)
  IPR001368 TNFR/NGFR cysteine-rich region [PF00020] (121-162)
  IPR001368 TNFR/NGFR cysteine-rich region [PF00020] (165-204)
  IPR001368 TNFR/NGFR cysteine-rich region [PS50050] (77-119)
  IPR001368 TNFR/NGFR cysteine-rich region [PS50050] (120-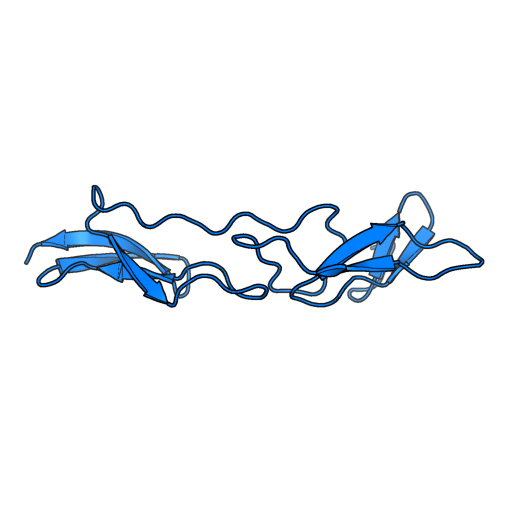162)
  IPR001368 TNFR/NGFR cysteine-rich region [SM00208] (42-75)
  IPR001368 TNFR/NGFR cysteine-rich region [SM00208] (78-119)
  IPR001368 TNFR/NGFR cysteine-rich region [SM00208] (121-162)
  IPR001368 TNFR/NGFR cysteine-rich region [SM00208] (165-204)
  IPR022332 Tumour necrosis factor receptor 14 [PR01965] (1-15)
  IPR022332 Tumour necrosis factor receptor 14 [PR01965] (60-74)
  IPR022332 Tumour necrosis factor receptor 14 [PR01965] (82-96)
  IPR022332 Tumour necrosis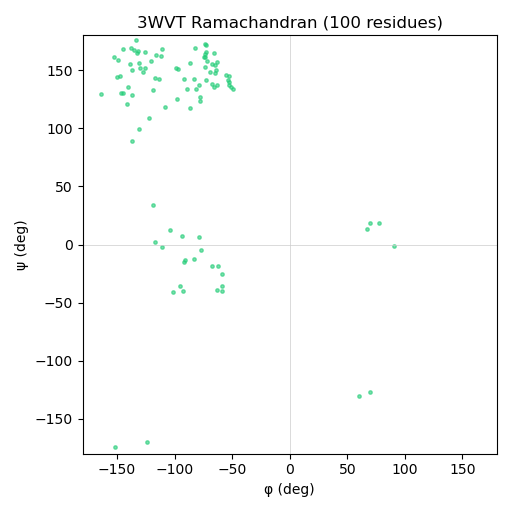 factor receptor 14 [PR01965] (126-138)
  IPR034031 Tumor necrosis factor receptor 14/UL144, N-terminal [cd10582] (42-142)

CATH classification: 2.10.50.10 (+1 more: 2.10.50.10)

Foldseek 3Di:
DQDDPQWDDDPNDTAGFDAWQWEFPDPDDPVGGTDIDGADPQFTAQGRHHHNHGHGADDFDCVQQWDFPDDDDRRGHTAIAGHPQWHAPDDDPSHGDGIDHD

Radius of gyration: 17.76 Å; Cα contacts (8 Å, |Δi|>4): 250; chains: 1; bounding box: 29×53×22 Å

Secondary structure (DSSP, 8-state):
--S-TTEEEETTEEEEPBPTTEEEEE---SS-PPEEEEPPTTEE--SSB--SSPEEPPP--GGGTEEEEE--BTTB--EEEEPTTEEEEEEETTEEEEEEE-

Sequence (102 aa):
PQCKEEEYPVGTECCPKCSPGYRVKQACGELTGTVCVPCAPRTFSAHLNGLSKCLPCRPCDPAMGLVIRRDCSSTENTECGCDQGHFCVSEKGDDCVECQPH

Nearest PDB structures (foldseek):
  3wvt-assembly1_A  TM=1.010E+00  e=1.322E-20  Equus caballus
  4rsu-assembly1_D  TM=8.715E-01  e=5.940E-15  Homo sapiens
  1jma-assembly1_B  TM=8.520E-01  e=8.890E-15  Human alphaherpesvirus 1
  5t2r-assembly1_A  TM=8.131E-01  e=5.003E-14  Homo sapiens
  8yx9-assembly4_K  TM=8.898E-01  e=2.518E-10  Homo sapiens